Protein AF-A0A2S7PC65-F1 (afdb_monomer)

Nearest PDB structures (foldseek):
  1q41-assembly1_A  TM=9.305E-01  e=4.388E-04  Homo sapiens
  1i09-assembly1_A  TM=9.026E-01  e=1.313E-03  Homo sapiens
  6b8j-assembly1_A  TM=8.352E-01  e=2.339E-03  Homo sapiens
  1j1b-assembly1_B  TM=8.204E-01  e=2.625E-03  Homo sapiens
  6v6l-assembly1_A  TM=7.522E-01  e=7.859E-03  Homo sapiens

Solvent-accessible surface area (backbone atoms only — not comparable to full-atom values): 4759 Å² total; per-residue (Å²): 132,86,79,83,70,58,77,94,56,66,81,70,49,82,78,47,76,48,76,46,83,42,67,40,93,84,81,65,47,78,43,83,44,37,35,34,38,74,43,83,76,45,80,53,97,76,34,40,30,22,42,29,31,36,53,89,81,62,47,79,45,75,50,74,51,55,91,72,62,70,95,76,60,126

Foldseek 3Di:
DDPPDPPVCPPQDAPDKDWDFDADPPPRDTDIWIKGHWDFPDDDPQF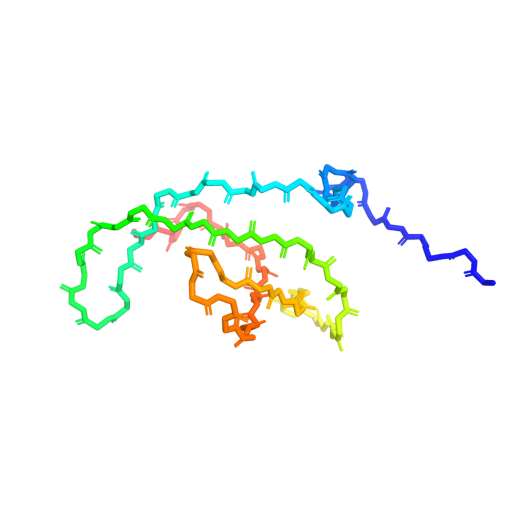TKTWIATPPVRDIDIDGDGDDDPVPDD

Secondary structure (DSSP, 8-state):
------GGGTT--TTPEEEEEEE-TTT--EEEEEEEEEEEEEEETTEEEEEEEEETT--EEEEEE----GGG--

Radius of gyration: 13.65 Å; Cα contacts (8 Å, |Δi|>4): 108; chains: 1; bounding box: 33×40×26 Å

Mean predicted aligned error: 6.79 Å

Structure (mmCIF, N/CA/C/O backbone):
data_AF-A0A2S7PC65-F1
#
_entry.id   AF-A0A2S7PC65-F1
#
loop_
_atom_site.group_PDB
_atom_site.id
_atom_site.type_symbol
_atom_site.label_atom_id
_atom_site.label_alt_id
_atom_site.label_comp_id
_atom_site.label_asym_id
_atom_site.label_entity_id
_atom_site.label_seq_id
_atom_site.pdbx_PDB_ins_code
_atom_site.Cartn_x
_atom_site.Cartn_y
_atom_site.Cartn_z
_atom_site.occupancy
_atom_site.B_iso_or_equiv
_atom_site.auth_seq_id
_atom_site.auth_comp_id
_atom_site.auth_asym_id
_atom_site.auth_atom_id
_atom_site.pdbx_PDB_model_num
ATOM 1 N N . MET A 1 1 ? -2.389 -22.513 -11.977 1.00 37.59 1 MET A N 1
ATOM 2 C CA . MET A 1 1 ? -1.321 -21.551 -12.328 1.00 37.59 1 MET A CA 1
ATOM 3 C C . MET A 1 1 ? -0.788 -20.946 -11.039 1.00 37.59 1 MET A C 1
ATOM 5 O O . MET A 1 1 ? -1.510 -20.202 -10.389 1.00 37.59 1 MET A O 1
ATOM 9 N N . SER A 1 2 ? 0.409 -21.353 -10.613 1.00 45.38 2 SER A N 1
ATOM 10 C CA . SER A 1 2 ? 1.057 -20.840 -9.400 1.00 45.38 2 SER A CA 1
ATOM 11 C C . SER A 1 2 ? 1.410 -19.367 -9.612 1.00 45.38 2 SER A C 1
ATOM 13 O O . SER A 1 2 ? 2.203 -19.046 -10.496 1.00 45.38 2 SER A O 1
ATOM 15 N N . GLN A 1 3 ? 0.787 -18.459 -8.861 1.00 53.16 3 GLN A N 1
ATOM 16 C CA . GLN A 1 3 ? 1.203 -17.061 -8.851 1.00 53.16 3 GLN A CA 1
ATOM 17 C C . GLN A 1 3 ? 2.553 -16.989 -8.131 1.00 53.16 3 GLN A C 1
ATOM 19 O O . GLN A 1 3 ? 2.599 -16.997 -6.902 1.00 53.16 3 GLN A O 1
ATOM 24 N N . ASN A 1 4 ? 3.648 -16.942 -8.896 1.00 49.12 4 ASN A N 1
ATOM 25 C CA . ASN A 1 4 ? 4.983 -16.659 -8.373 1.00 49.12 4 ASN A CA 1
ATOM 26 C C . ASN A 1 4 ? 4.969 -15.267 -7.736 1.00 49.12 4 ASN A C 1
ATOM 28 O O . ASN A 1 4 ? 5.105 -14.245 -8.408 1.00 49.12 4 ASN A O 1
ATOM 32 N N . ARG A 1 5 ? 4.745 -15.230 -6.424 1.00 55.75 5 ARG A N 1
ATOM 33 C CA . ARG A 1 5 ? 4.784 -14.008 -5.637 1.00 55.75 5 ARG A CA 1
ATOM 34 C C . ARG A 1 5 ? 6.256 -13.668 -5.376 1.00 55.75 5 ARG A C 1
ATOM 36 O O . ARG A 1 5 ? 6.950 -14.492 -4.781 1.00 55.75 5 ARG A O 1
ATOM 43 N N . PRO A 1 6 ? 6.756 -12.492 -5.791 1.00 57.84 6 PRO A N 1
ATOM 44 C CA . PRO A 1 6 ? 8.130 -12.106 -5.489 1.00 57.84 6 PRO A CA 1
ATOM 45 C C . PRO A 1 6 ? 8.352 -12.086 -3.968 1.00 57.84 6 PRO A C 1
ATOM 47 O O . PRO A 1 6 ? 7.457 -11.682 -3.223 1.00 57.84 6 PRO A O 1
ATOM 50 N N . ALA A 1 7 ? 9.531 -12.515 -3.505 1.00 56.97 7 ALA A N 1
ATOM 51 C CA . ALA A 1 7 ? 9.831 -12.729 -2.081 1.00 56.97 7 ALA A CA 1
ATOM 52 C C . ALA A 1 7 ? 9.547 -11.501 -1.191 1.00 56.97 7 ALA A C 1
ATOM 54 O O . ALA A 1 7 ? 9.103 -11.659 -0.055 1.00 56.97 7 ALA A O 1
ATOM 55 N N . ALA A 1 8 ? 9.696 -10.288 -1.736 1.00 57.19 8 ALA A N 1
ATOM 56 C CA . ALA A 1 8 ? 9.383 -9.025 -1.061 1.00 57.19 8 ALA A CA 1
ATOM 57 C C . ALA A 1 8 ? 7.892 -8.847 -0.698 1.00 57.19 8 ALA A C 1
ATOM 59 O O . ALA A 1 8 ? 7.558 -7.998 0.120 1.00 57.19 8 ALA A O 1
ATOM 60 N N . PHE A 1 9 ? 6.993 -9.643 -1.284 1.00 60.34 9 PHE A N 1
ATOM 61 C CA . PHE A 1 9 ? 5.544 -9.585 -1.059 1.00 60.34 9 PHE A CA 1
ATOM 62 C C . PHE A 1 9 ? 5.011 -10.815 -0.301 1.00 60.34 9 PHE A C 1
ATOM 64 O O . PHE A 1 9 ? 3.799 -10.986 -0.151 1.00 60.34 9 PHE A O 1
ATOM 71 N N . SER A 1 10 ? 5.900 -11.695 0.170 1.00 57.19 10 SER A N 1
ATOM 72 C CA . SER A 1 10 ? 5.538 -12.921 0.899 1.00 57.19 10 SER A CA 1
ATOM 73 C C . SER A 1 10 ? 4.862 -12.653 2.252 1.00 57.19 10 SER A C 1
ATOM 75 O O . SER A 1 10 ? 4.088 -13.492 2.710 1.00 57.19 10 SER A O 1
ATOM 77 N N . SER A 1 11 ? 5.078 -11.474 2.847 1.00 56.41 11 SER A N 1
ATOM 78 C CA . SER A 1 11 ? 4.468 -11.063 4.119 1.00 56.41 11 SER A CA 1
ATOM 79 C C . SER A 1 11 ? 2.998 -10.651 4.014 1.00 56.41 11 SER A C 1
ATOM 81 O O . SER A 1 11 ? 2.325 -10.577 5.032 1.00 56.41 11 SER A O 1
ATOM 83 N N . LEU A 1 12 ? 2.455 -10.422 2.812 1.00 60.78 12 LEU A N 1
ATOM 84 C CA . LEU A 1 12 ? 1.043 -10.064 2.636 1.00 60.78 12 LEU A CA 1
ATOM 85 C C . LEU A 1 12 ? 0.166 -11.322 2.744 1.00 60.78 12 LEU A C 1
ATOM 87 O O . LEU A 1 12 ? -0.221 -11.928 1.736 1.00 60.78 12 LEU A O 1
ATOM 91 N N . ARG A 1 13 ? -0.108 -11.763 3.975 1.00 62.53 13 ARG A N 1
ATOM 92 C CA . ARG A 1 13 ? -1.053 -12.850 4.250 1.00 62.53 13 ARG A CA 1
ATOM 93 C C . ARG A 1 13 ? -2.484 -12.317 4.176 1.00 62.53 13 ARG A C 1
ATOM 95 O O . ARG A 1 13 ? -2.803 -11.247 4.686 1.00 62.53 13 ARG A O 1
ATOM 102 N N . MET A 1 14 ? -3.361 -13.068 3.513 1.00 63.97 14 MET A N 1
ATOM 103 C CA . MET A 1 14 ? -4.787 -12.742 3.473 1.00 63.97 14 MET A CA 1
ATOM 104 C C . MET A 1 14 ? -5.361 -12.779 4.894 1.00 63.97 14 MET A C 1
ATOM 106 O O . MET A 1 14 ? -5.192 -13.775 5.589 1.00 63.97 14 MET A O 1
ATOM 110 N N . GLY A 1 15 ? -6.035 -11.701 5.305 1.00 69.25 15 GLY A N 1
ATOM 111 C CA . GLY A 1 15 ? -6.675 -11.583 6.622 1.00 69.25 15 GLY A CA 1
ATOM 112 C C . GLY A 1 15 ? -5.848 -10.871 7.698 1.00 69.25 15 GLY A C 1
ATOM 113 O O . GLY A 1 15 ? -6.394 -10.556 8.749 1.00 69.25 15 GLY A O 1
ATOM 114 N N . GLU A 1 16 ? -4.576 -10.558 7.444 1.00 83.19 16 GLU A N 1
ATOM 115 C CA . GLU A 1 16 ? -3.772 -9.745 8.362 1.00 83.19 16 GLU A CA 1
ATOM 116 C C . GLU A 1 16 ? -4.127 -8.254 8.226 1.00 83.19 16 GLU A C 1
ATOM 118 O O . GLU A 1 16 ? -4.276 -7.737 7.112 1.00 83.19 16 GLU A O 1
ATOM 123 N N . VAL A 1 17 ? -4.286 -7.570 9.364 1.00 88.62 17 VAL A N 1
ATOM 124 C CA . VAL A 1 17 ? -4.477 -6.114 9.421 1.00 88.62 17 VAL A CA 1
ATOM 125 C C . VAL A 1 17 ? -3.106 -5.456 9.481 1.00 88.62 17 VAL A C 1
ATOM 127 O O . VAL A 1 17 ? -2.377 -5.614 10.458 1.00 88.62 17 VAL A O 1
ATOM 130 N N . ILE A 1 18 ? -2.781 -4.681 8.455 1.00 90.31 18 ILE A N 1
ATOM 131 C CA . ILE A 1 18 ? -1.549 -3.901 8.380 1.00 90.31 18 ILE A CA 1
ATOM 132 C C . ILE A 1 18 ? -1.831 -2.521 8.961 1.00 90.31 18 ILE A C 1
ATOM 134 O O . ILE A 1 18 ? -2.849 -1.908 8.639 1.00 90.31 18 ILE A O 1
ATOM 138 N N . ARG A 1 19 ? -0.930 -2.042 9.824 1.00 92.62 19 ARG A N 1
ATOM 139 C CA . ARG A 1 19 ? -0.992 -0.708 10.429 1.00 92.62 19 ARG A CA 1
ATOM 140 C C . ARG A 1 19 ? 0.249 0.068 10.029 1.00 92.62 19 ARG A C 1
ATOM 142 O O . ARG A 1 19 ? 1.361 -0.367 10.320 1.00 92.62 19 ARG A O 1
ATOM 149 N N . GLU A 1 20 ? 0.061 1.198 9.368 1.00 91.75 20 GLU A N 1
ATOM 150 C CA . GLU A 1 20 ? 1.157 2.039 8.895 1.00 91.75 20 GLU A CA 1
ATOM 151 C C . GLU A 1 20 ? 0.874 3.503 9.224 1.00 91.75 20 GLU A C 1
ATOM 153 O O . GLU A 1 20 ? -0.243 3.991 9.048 1.00 91.75 20 GLU A O 1
ATOM 158 N N . LYS A 1 21 ? 1.909 4.216 9.675 1.00 95.50 21 LYS A N 1
ATOM 159 C CA . LYS A 1 21 ? 1.883 5.673 9.768 1.00 95.50 21 LYS A CA 1
ATOM 160 C C . LYS A 1 21 ? 2.144 6.237 8.375 1.00 95.50 21 LYS A C 1
ATOM 162 O O . LYS A 1 21 ? 3.212 6.009 7.806 1.00 95.50 21 LYS A O 1
ATOM 167 N N . VAL A 1 22 ? 1.172 6.951 7.828 1.00 94.12 22 VAL A N 1
ATOM 168 C CA . VAL A 1 22 ? 1.204 7.504 6.468 1.00 94.12 22 VAL A CA 1
ATOM 169 C C . VAL A 1 22 ? 1.076 9.018 6.507 1.00 94.12 22 VAL A C 1
ATOM 171 O O . VAL A 1 22 ? 0.627 9.576 7.503 1.00 94.12 22 VAL A O 1
ATOM 174 N N . GLN A 1 23 ? 1.475 9.683 5.428 1.00 95.44 23 GLN A N 1
ATOM 175 C CA . GLN A 1 23 ? 1.286 11.118 5.254 1.00 95.44 23 GLN A CA 1
ATOM 176 C C . GLN A 1 23 ? 0.108 11.366 4.311 1.00 95.44 23 GLN A C 1
ATOM 178 O O . GLN A 1 23 ? 0.023 10.754 3.245 1.00 95.44 23 GLN A O 1
ATOM 183 N N . ASP A 1 24 ? -0.800 12.250 4.708 1.00 94.88 24 ASP A N 1
ATOM 184 C CA . ASP A 1 24 ? -1.907 12.704 3.876 1.00 94.88 24 ASP A CA 1
ATOM 185 C C . ASP A 1 24 ? -1.372 13.545 2.708 1.00 94.88 24 ASP A C 1
ATOM 187 O O . ASP A 1 24 ? -0.637 14.510 2.912 1.00 94.88 24 ASP A O 1
ATOM 191 N N . GLY A 1 25 ? -1.724 13.173 1.475 1.00 91.94 25 GLY A N 1
ATOM 192 C CA . GLY A 1 25 ? -1.215 13.841 0.275 1.00 91.94 25 GLY A CA 1
ATOM 193 C C . GLY A 1 25 ? -1.758 15.257 0.053 1.00 91.94 25 GLY A C 1
ATOM 194 O O . GLY A 1 25 ? -1.190 15.988 -0.753 1.00 91.94 25 GLY A O 1
ATOM 195 N N . VAL A 1 26 ? -2.841 15.642 0.737 1.00 95.12 26 VAL A N 1
ATOM 196 C CA . VAL A 1 26 ? -3.453 16.974 0.635 1.00 95.12 26 VAL A CA 1
ATOM 197 C C . VAL A 1 26 ? -2.997 17.858 1.787 1.00 95.12 26 VAL A C 1
ATOM 199 O O . V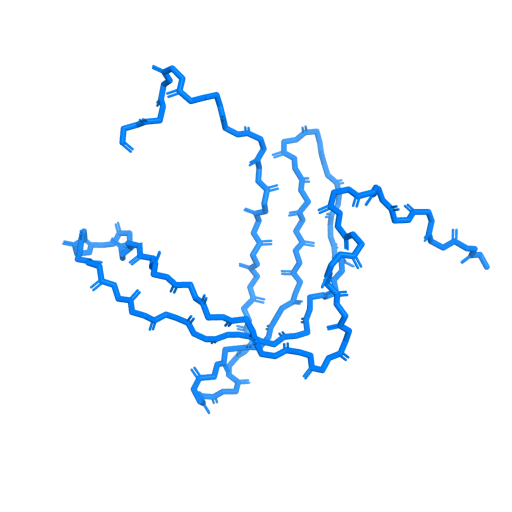AL A 1 26 ? -2.583 18.991 1.556 1.00 95.12 26 VAL A O 1
ATOM 202 N N . THR A 1 27 ? -3.065 17.359 3.024 1.00 96.75 27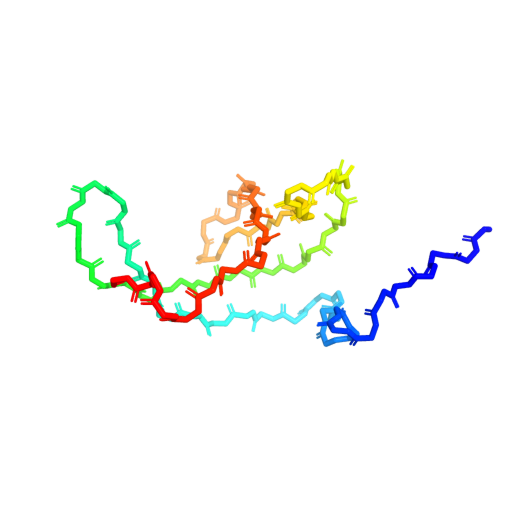 THR A N 1
ATOM 203 C CA . THR A 1 27 ? -2.757 18.179 4.210 1.00 96.75 27 THR A CA 1
ATOM 204 C C . THR A 1 27 ? -1.298 18.094 4.648 1.00 96.75 27 THR A C 1
ATOM 206 O O . THR A 1 27 ? -0.831 18.960 5.382 1.00 96.75 27 THR A O 1
ATOM 209 N N . GLY A 1 28 ? -0.564 17.060 4.230 1.00 94.94 28 GLY A N 1
ATOM 210 C CA . GLY A 1 28 ? 0.806 16.803 4.675 1.00 94.94 28 GLY A CA 1
ATOM 211 C C . GLY A 1 28 ? 0.910 16.266 6.107 1.00 94.94 28 GLY A C 1
ATOM 212 O O . GLY A 1 28 ? 2.018 16.002 6.577 1.00 94.94 28 GLY A O 1
ATOM 213 N N . GLU A 1 29 ? -0.212 16.078 6.801 1.00 97.19 29 GLU A N 1
ATOM 214 C CA . GLU A 1 29 ? -0.240 15.560 8.166 1.00 97.19 29 GLU A CA 1
ATOM 215 C C . GLU A 1 29 ? -0.028 14.048 8.199 1.00 97.19 29 GLU A C 1
ATOM 217 O O . GLU A 1 29 ? -0.465 13.312 7.313 1.00 97.19 29 GLU A O 1
ATOM 222 N N . TYR A 1 30 ? 0.603 13.568 9.267 1.00 96.19 30 TYR A N 1
ATOM 223 C CA . TYR A 1 30 ? 0.743 12.137 9.497 1.00 96.19 30 TYR A CA 1
ATOM 224 C C . TYR A 1 30 ? -0.502 11.560 10.169 1.00 96.19 30 TYR A C 1
ATOM 226 O O . TYR A 1 30 ? -0.990 12.109 11.155 1.00 96.19 30 TYR A O 1
ATOM 234 N N . LYS A 1 31 ? -0.969 10.413 9.676 1.00 95.12 31 LYS A N 1
ATOM 235 C CA . LYS A 1 31 ? -2.129 9.678 10.192 1.00 95.12 31 LYS A CA 1
ATOM 236 C C . LYS A 1 31 ? -1.802 8.191 10.289 1.00 95.12 31 LYS A C 1
ATOM 238 O O . LYS A 1 31 ? -1.031 7.666 9.487 1.00 95.12 31 LYS A O 1
ATOM 243 N N . ASP A 1 32 ? -2.408 7.509 11.251 1.00 95.44 32 ASP A N 1
ATOM 244 C CA . ASP A 1 32 ? -2.357 6.050 11.313 1.00 95.44 32 ASP A CA 1
ATOM 245 C C . ASP A 1 32 ? -3.413 5.467 10.377 1.00 95.44 32 ASP A C 1
ATOM 247 O O . ASP A 1 32 ? -4.598 5.791 10.468 1.00 95.44 32 ASP A O 1
ATOM 251 N N . MET A 1 33 ? -2.984 4.594 9.472 1.00 93.94 33 MET A N 1
ATOM 252 C CA . MET A 1 33 ? -3.849 3.923 8.514 1.00 93.94 33 MET A CA 1
ATOM 253 C C . MET A 1 33 ? -3.835 2.425 8.768 1.00 93.94 33 MET A C 1
ATOM 255 O O . MET A 1 33 ? -2.783 1.819 8.983 1.00 93.94 33 MET A O 1
ATOM 259 N N . GLN A 1 34 ? -5.022 1.825 8.728 1.00 94.88 34 GLN A N 1
ATOM 260 C CA . GLN A 1 34 ? -5.190 0.386 8.840 1.00 94.88 34 GLN A CA 1
ATOM 261 C C . GLN A 1 34 ? -5.864 -0.141 7.586 1.00 94.88 34 GLN A C 1
ATOM 263 O O . GLN A 1 34 ? -6.857 0.418 7.121 1.00 94.88 34 GLN A O 1
ATOM 268 N N . TYR A 1 35 ? -5.331 -1.221 7.037 1.00 93.00 35 TYR A N 1
ATOM 269 C CA . TYR A 1 35 ? -5.911 -1.871 5.873 1.00 93.00 35 TYR A CA 1
ATOM 270 C C . TYR A 1 35 ? -5.674 -3.374 5.917 1.00 93.00 35 TYR A C 1
ATOM 272 O O . TYR A 1 35 ? -4.799 -3.879 6.620 1.00 93.00 35 TYR A O 1
ATOM 280 N N . THR A 1 36 ? -6.497 -4.104 5.179 1.00 87.88 36 THR A N 1
ATOM 281 C CA . THR A 1 36 ? -6.464 -5.567 5.121 1.00 87.88 36 THR A CA 1
ATOM 282 C C . THR A 1 36 ? -6.337 -6.036 3.686 1.00 87.88 36 THR A C 1
ATOM 284 O O . THR A 1 36 ? -6.699 -5.301 2.775 1.00 87.88 36 THR A O 1
ATOM 287 N N . GLN A 1 37 ? -5.919 -7.293 3.504 1.00 72.50 37 GLN A N 1
ATOM 288 C CA . GLN A 1 37 ? -6.080 -8.049 2.255 1.00 72.50 37 GLN A CA 1
ATOM 289 C C . GLN A 1 37 ? -5.579 -7.318 1.001 1.00 72.50 37 GLN A C 1
ATOM 291 O O . GLN A 1 37 ? -6.316 -6.605 0.336 1.00 72.50 37 GLN A O 1
ATOM 296 N N . CYS A 1 38 ? -4.339 -7.562 0.599 1.00 78.06 38 CYS A N 1
ATOM 297 C CA . CYS A 1 38 ? -3.819 -7.021 -0.653 1.00 78.06 38 CYS A CA 1
ATOM 298 C C . CYS A 1 38 ? -3.932 -8.065 -1.779 1.00 78.06 38 CYS A C 1
ATOM 300 O O . CYS A 1 38 ? -3.160 -9.025 -1.811 1.00 78.06 38 CYS A O 1
ATOM 302 N N . LYS A 1 39 ? -4.855 -7.877 -2.732 1.00 88.06 39 LYS A N 1
ATOM 303 C CA . LYS A 1 39 ? -4.899 -8.654 -3.987 1.00 88.06 39 LYS A CA 1
ATOM 304 C C . LYS A 1 39 ? -4.162 -7.894 -5.081 1.00 88.06 39 LYS A C 1
ATOM 306 O O . LYS A 1 39 ? -4.491 -6.744 -5.340 1.00 88.06 39 LYS A O 1
ATOM 311 N N . ILE A 1 40 ? -3.214 -8.528 -5.771 1.00 90.75 40 ILE A N 1
ATOM 312 C CA . ILE A 1 40 ? -2.582 -7.911 -6.948 1.00 90.75 40 ILE A CA 1
ATOM 313 C C . ILE A 1 40 ? -3.630 -7.765 -8.055 1.00 90.75 40 ILE A C 1
ATOM 315 O O . ILE A 1 40 ? -4.241 -8.752 -8.468 1.00 90.75 40 ILE A O 1
ATOM 319 N N . VAL A 1 41 ? -3.814 -6.538 -8.537 1.00 94.62 41 VAL A N 1
ATOM 320 C CA . VAL A 1 41 ? -4.741 -6.202 -9.633 1.00 94.62 41 VAL A CA 1
ATOM 321 C C . VAL A 1 41 ? -4.047 -5.549 -10.826 1.00 94.62 41 VAL A C 1
ATOM 323 O O . VAL A 1 41 ? -4.638 -5.458 -11.895 1.00 94.62 41 VAL A O 1
ATOM 326 N N . GLY A 1 42 ? -2.783 -5.145 -10.684 1.00 94.81 42 GLY A N 1
ATOM 327 C CA . GLY A 1 42 ? -1.991 -4.612 -11.788 1.00 94.81 42 GLY A CA 1
ATOM 328 C C . GLY A 1 42 ? -0.496 -4.793 -11.559 1.00 94.81 42 GLY A C 1
ATOM 329 O O . GLY A 1 42 ? -0.011 -4.657 -10.436 1.00 94.81 42 GLY A O 1
ATOM 330 N N . ASN A 1 43 ? 0.232 -5.090 -12.632 1.00 94.94 43 ASN A N 1
ATOM 331 C CA . ASN A 1 43 ? 1.688 -5.180 -12.641 1.00 94.94 43 ASN A CA 1
ATOM 332 C C . ASN A 1 43 ? 2.214 -4.354 -13.817 1.00 94.94 43 ASN A C 1
ATOM 334 O O . ASN A 1 43 ? 1.802 -4.576 -14.954 1.00 94.94 43 ASN A O 1
ATOM 338 N N . GLY A 1 44 ? 3.082 -3.386 -13.539 1.00 93.62 44 GLY A N 1
ATOM 339 C C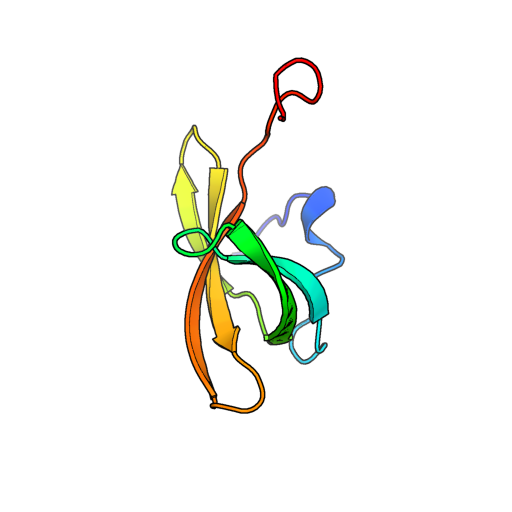A . GLY A 1 44 ? 3.695 -2.537 -14.551 1.00 93.62 44 GLY A CA 1
ATOM 340 C C . GLY A 1 44 ? 5.158 -2.256 -14.234 1.00 93.62 44 GLY A C 1
ATOM 341 O O . GLY A 1 44 ? 5.639 -2.529 -13.136 1.00 93.62 44 GLY A O 1
ATOM 342 N N . SER A 1 45 ? 5.864 -1.652 -15.188 1.00 95.12 45 SER A N 1
ATOM 343 C CA . SER A 1 45 ? 7.285 -1.299 -15.038 1.00 95.12 45 SER A CA 1
ATOM 344 C C . SER A 1 45 ? 7.564 -0.426 -13.810 1.00 95.1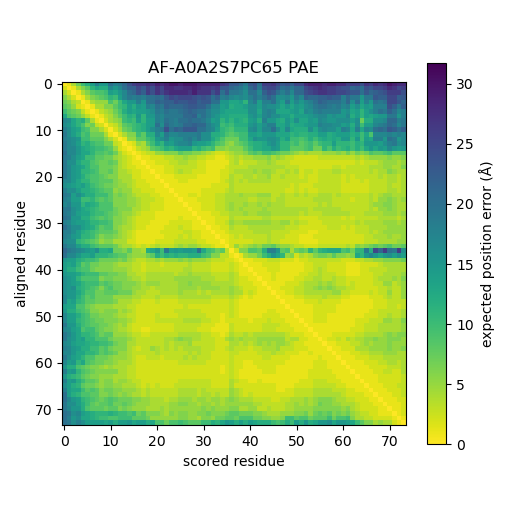2 45 SER A C 1
ATOM 346 O O . SER A 1 45 ? 8.599 -0.566 -13.168 1.00 95.12 45 SER A O 1
ATOM 348 N N . PHE A 1 46 ? 6.618 0.445 -13.453 1.00 93.88 46 PHE A N 1
ATOM 349 C CA . PHE A 1 46 ? 6.732 1.367 -12.322 1.00 93.88 46 PHE A CA 1
ATOM 350 C C . PHE A 1 46 ? 6.211 0.804 -10.993 1.00 93.88 46 PHE A C 1
ATOM 352 O O . PHE A 1 46 ? 6.097 1.560 -10.032 1.00 93.88 46 PHE A O 1
ATOM 359 N N . GLY A 1 47 ? 5.858 -0.482 -10.912 1.00 93.75 47 GLY A N 1
ATOM 360 C CA . GLY A 1 47 ? 5.457 -1.126 -9.661 1.00 93.75 47 GLY A CA 1
ATOM 361 C C . GLY A 1 47 ? 4.177 -1.955 -9.750 1.00 93.75 47 GLY A C 1
ATOM 362 O O . GLY A 1 47 ? 3.662 -2.252 -10.829 1.00 93.75 47 GLY A O 1
ATOM 363 N N . VAL A 1 48 ? 3.658 -2.329 -8.580 1.00 94.31 48 VAL A N 1
ATOM 364 C CA . VAL A 1 48 ? 2.535 -3.266 -8.428 1.00 94.31 48 VAL A CA 1
ATOM 365 C C . VAL A 1 48 ? 1.364 -2.571 -7.742 1.00 94.31 48 VAL A C 1
ATOM 367 O O . VAL A 1 48 ? 1.546 -1.872 -6.745 1.00 94.31 48 VAL A O 1
ATOM 370 N N . VAL A 1 49 ? 0.157 -2.774 -8.270 1.00 94.62 49 VAL A N 1
ATOM 371 C CA . VAL A 1 49 ? -1.090 -2.257 -7.697 1.00 94.62 49 VAL A CA 1
ATOM 372 C C . VAL A 1 49 ? -1.816 -3.377 -6.964 1.00 94.62 49 VAL A C 1
ATOM 374 O O . VAL A 1 49 ? -2.080 -4.441 -7.533 1.00 94.62 49 VAL A O 1
ATOM 377 N N . PHE A 1 50 ? -2.164 -3.109 -5.711 1.00 92.62 50 PHE A N 1
ATOM 378 C CA . PHE A 1 50 ? -2.960 -3.976 -4.861 1.00 92.62 50 PHE A CA 1
ATOM 379 C C . PHE A 1 50 ? -4.338 -3.360 -4.645 1.00 92.62 50 PHE A C 1
ATOM 381 O O . PHE A 1 50 ? -4.433 -2.186 -4.305 1.00 92.62 50 PHE A O 1
ATOM 388 N N . GLN A 1 51 ? -5.392 -4.150 -4.794 1.00 93.19 51 GLN A N 1
ATOM 389 C CA . GLN A 1 51 ? -6.703 -3.835 -4.239 1.00 93.19 51 GLN A CA 1
ATOM 390 C C . GLN A 1 51 ? -6.700 -4.206 -2.755 1.00 93.19 51 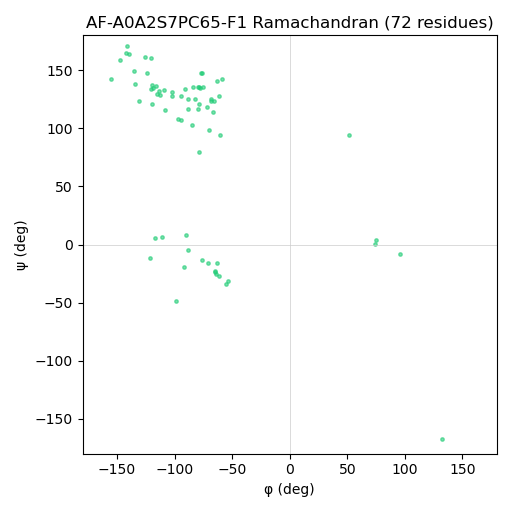GLN A C 1
ATOM 392 O O . GLN A 1 51 ? -6.199 -5.275 -2.400 1.00 93.19 51 GLN A O 1
ATOM 397 N N . THR A 1 52 ? -7.239 -3.326 -1.915 1.00 92.38 52 THR A N 1
ATOM 398 C CA . THR A 1 52 ? -7.260 -3.447 -0.454 1.00 92.38 52 THR A CA 1
ATOM 399 C C . THR A 1 52 ? -8.583 -2.936 0.112 1.00 92.38 52 THR A C 1
ATOM 401 O O . THR A 1 52 ? -9.306 -2.210 -0.571 1.00 92.38 52 THR A O 1
ATOM 404 N N . LYS A 1 53 ? -8.871 -3.262 1.376 1.00 93.38 53 LYS A N 1
ATOM 405 C CA . LYS A 1 53 ? -9.942 -2.615 2.152 1.00 93.38 53 LYS A CA 1
ATOM 406 C C . LYS A 1 53 ? -9.379 -1.812 3.314 1.00 93.38 53 LYS A C 1
ATOM 408 O O . LYS A 1 53 ? -8.542 -2.334 4.055 1.00 93.38 53 LYS A O 1
ATOM 413 N N . LEU A 1 54 ? -9.842 -0.575 3.471 1.00 93.81 54 LEU A N 1
ATOM 414 C CA . LEU A 1 54 ? -9.502 0.287 4.602 1.00 93.81 54 LEU A CA 1
ATOM 415 C C . LEU A 1 54 ? -10.274 -0.140 5.855 1.00 93.81 54 LEU A C 1
ATOM 417 O O . LEU A 1 54 ? -11.405 -0.614 5.779 1.00 93.81 54 LEU A O 1
ATOM 421 N N . HIS A 1 55 ? -9.661 0.033 7.020 1.00 91.56 55 HIS A N 1
ATOM 422 C CA . HIS A 1 55 ? -10.275 -0.224 8.317 1.00 91.56 55 HIS A CA 1
ATOM 423 C C . HIS A 1 55 ? -10.289 1.071 9.147 1.00 91.56 55 HIS A C 1
ATOM 425 O O . HIS A 1 55 ? -9.277 1.773 9.176 1.00 91.56 55 HIS A O 1
ATOM 431 N N . PRO A 1 56 ? -11.388 1.394 9.857 1.00 91.75 56 PRO A N 1
ATOM 432 C CA . PRO A 1 56 ? -12.601 0.589 10.046 1.00 91.75 56 PRO A CA 1
ATOM 433 C C . PRO A 1 56 ? -13.691 0.785 8.980 1.00 91.75 56 PRO A C 1
ATOM 435 O O . PRO A 1 56 ? -14.689 0.076 9.032 1.00 91.75 56 PRO A O 1
ATOM 438 N N . SER A 1 57 ? -13.535 1.717 8.030 1.00 93.44 57 SER A N 1
ATOM 439 C CA . SER A 1 57 ? -14.617 2.090 7.100 1.00 93.44 57 SER A CA 1
ATOM 440 C C . SER A 1 57 ? -15.065 0.962 6.162 1.00 93.44 57 SER A C 1
ATOM 442 O O . SER A 1 57 ? -16.204 0.963 5.704 1.00 93.44 57 SER A O 1
ATOM 444 N N . GLY A 1 58 ? -14.197 -0.011 5.867 1.00 90.75 58 GLY A N 1
ATOM 445 C CA . GLY A 1 58 ? -14.480 -1.101 4.927 1.00 90.75 58 GLY A CA 1
ATOM 446 C C . GLY A 1 58 ? -14.436 -0.681 3.454 1.00 90.75 58 GLY A C 1
ATOM 447 O O . GLY A 1 58 ? -14.714 -1.510 2.576 1.00 90.75 58 GLY A O 1
ATOM 448 N N . GLU A 1 59 ? -14.080 0.579 3.190 1.00 95.06 59 GLU A N 1
ATOM 449 C CA . GLU A 1 59 ? -13.986 1.168 1.857 1.00 95.06 59 GLU A CA 1
ATOM 450 C C . GLU A 1 59 ? -12.914 0.470 1.021 1.00 95.06 59 GLU A C 1
ATOM 452 O O . GLU A 1 59 ? -11.835 0.116 1.510 1.00 95.06 59 GLU A O 1
ATOM 457 N N . ASP A 1 60 ? -13.220 0.277 -0.260 1.00 93.62 60 ASP A N 1
ATOM 458 C CA . ASP A 1 60 ? -12.263 -0.260 -1.218 1.00 93.62 60 ASP A CA 1
ATOM 459 C C . ASP A 1 60 ? -11.236 0.810 -1.598 1.00 93.62 60 ASP A C 1
ATOM 461 O O . ASP A 1 60 ? -11.580 1.952 -1.900 1.00 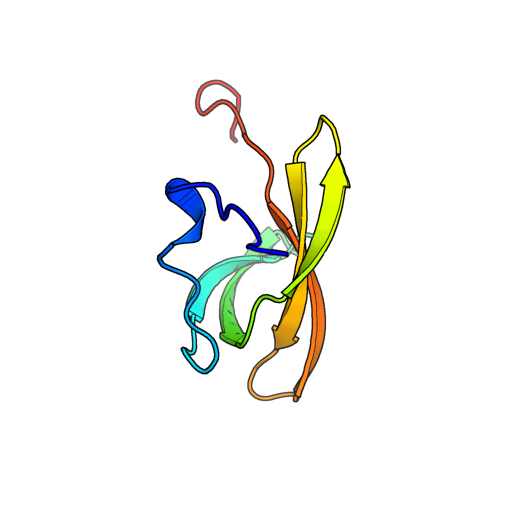93.62 60 ASP A O 1
ATOM 465 N N . ALA A 1 61 ? -9.963 0.422 -1.633 1.00 94.50 61 ALA A N 1
ATOM 466 C CA . ALA A 1 61 ? -8.873 1.288 -2.059 1.00 94.50 61 ALA A CA 1
ATOM 467 C C . ALA A 1 61 ? -7.852 0.530 -2.917 1.00 94.50 61 ALA A C 1
ATOM 469 O O . ALA A 1 61 ? -7.798 -0.704 -2.937 1.00 94.50 61 ALA A O 1
ATOM 470 N N . ALA A 1 62 ? -7.012 1.287 -3.624 1.00 95.50 62 ALA A N 1
ATOM 471 C CA . ALA A 1 62 ? -5.877 0.764 -4.370 1.00 95.50 62 ALA A CA 1
ATOM 472 C C . ALA A 1 62 ? -4.565 1.287 -3.774 1.00 95.50 62 ALA A C 1
ATOM 474 O O . ALA A 1 62 ? -4.387 2.491 -3.610 1.00 95.50 62 ALA A O 1
ATOM 475 N N . ILE A 1 63 ? -3.621 0.389 -3.500 1.0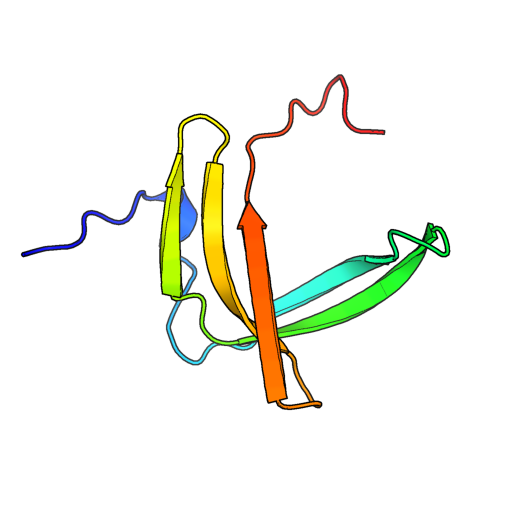0 93.69 63 ILE A N 1
ATOM 476 C CA . ILE A 1 63 ? -2.261 0.735 -3.077 1.00 93.69 63 ILE A CA 1
ATOM 477 C C . ILE A 1 63 ? -1.313 0.421 -4.227 1.00 93.69 63 ILE A C 1
ATOM 479 O O . ILE A 1 63 ? -1.125 -0.741 -4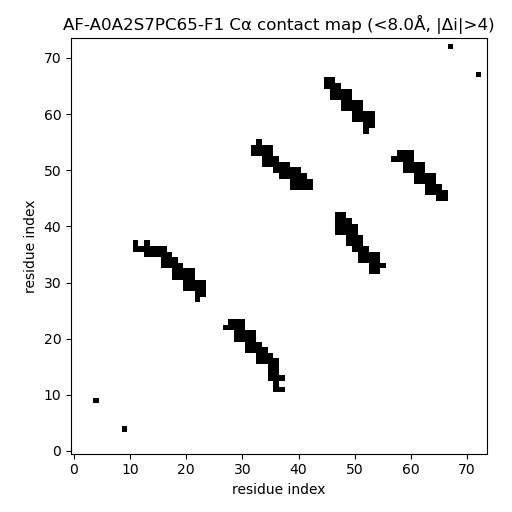.588 1.00 93.69 63 ILE A O 1
ATOM 483 N N . LYS A 1 64 ? -0.668 1.448 -4.784 1.00 94.44 64 LYS A N 1
ATOM 484 C CA . LYS A 1 64 ? 0.414 1.276 -5.756 1.00 94.44 64 LYS A CA 1
ATOM 485 C C . LYS A 1 64 ? 1.753 1.297 -5.028 1.00 94.44 64 LYS A C 1
ATOM 487 O O . LYS A 1 64 ? 2.208 2.349 -4.589 1.00 94.44 64 LYS A O 1
ATOM 492 N N . ARG A 1 65 ? 2.396 0.136 -4.906 1.00 91.31 65 ARG A N 1
ATOM 493 C CA . ARG A 1 65 ? 3.748 0.035 -4.345 1.00 91.31 65 ARG A CA 1
ATOM 494 C C . ARG A 1 65 ? 4.766 0.216 -5.458 1.00 91.31 65 ARG A C 1
ATOM 496 O O . ARG A 1 65 ? 4.744 -0.516 -6.449 1.00 91.31 65 ARG A O 1
ATOM 503 N N . VAL A 1 66 ? 5.662 1.174 -5.267 1.00 93.50 66 VAL A N 1
ATOM 504 C CA . VAL A 1 66 ? 6.726 1.514 -6.212 1.00 93.50 66 VAL A CA 1
ATOM 505 C C . VAL A 1 66 ? 8.076 1.419 -5.512 1.00 93.50 66 VAL A C 1
ATOM 507 O O . VAL A 1 66 ? 8.177 1.678 -4.310 1.00 93.50 66 VAL A O 1
ATOM 510 N N . LEU A 1 67 ? 9.116 1.036 -6.253 1.00 92.25 67 LEU A N 1
ATOM 511 C CA . LEU A 1 67 ? 10.483 1.198 -5.772 1.00 92.25 67 LEU A CA 1
ATOM 512 C C . LEU A 1 67 ? 10.797 2.692 -5.816 1.00 92.25 67 LEU A C 1
ATOM 514 O O . LEU A 1 67 ? 10.768 3.286 -6.889 1.00 92.25 67 LEU A O 1
ATOM 518 N N . GLN A 1 68 ? 11.087 3.281 -4.660 1.00 94.06 68 GLN A N 1
ATOM 519 C CA . GLN A 1 68 ? 11.550 4.659 -4.583 1.00 94.06 68 GLN A CA 1
ATOM 520 C C . GLN A 1 68 ? 12.996 4.687 -4.098 1.00 94.06 68 GLN A C 1
ATOM 522 O O . GLN A 1 68 ? 13.318 4.085 -3.069 1.00 94.06 68 GLN A O 1
ATOM 527 N N . ASP A 1 69 ? 13.860 5.385 -4.834 1.00 94.44 69 ASP A N 1
ATOM 528 C CA . ASP A 1 69 ? 15.254 5.575 -4.437 1.00 94.44 69 ASP A CA 1
ATOM 529 C C . ASP A 1 69 ? 15.309 6.468 -3.192 1.00 94.44 69 ASP A C 1
ATOM 531 O O . ASP A 1 69 ? 14.803 7.592 -3.180 1.00 94.44 69 ASP A O 1
ATOM 535 N N . LYS A 1 70 ? 15.935 5.961 -2.126 1.00 92.62 70 LYS A N 1
ATOM 536 C CA . LYS A 1 70 ? 16.041 6.661 -0.842 1.00 92.62 70 LYS A CA 1
ATOM 537 C C . LYS A 1 70 ? 16.796 7.984 -0.954 1.00 92.62 70 LYS A C 1
ATOM 539 O O . LYS A 1 70 ? 16.515 8.879 -0.171 1.00 92.62 70 LYS A O 1
ATOM 544 N N . ARG A 1 71 ? 17.714 8.124 -1.919 1.00 94.62 71 ARG A N 1
ATOM 545 C CA . ARG A 1 71 ? 18.484 9.363 -2.137 1.00 94.62 71 ARG A CA 1
ATOM 546 C C . ARG A 1 71 ? 17.607 10.537 -2.573 1.00 94.62 71 ARG A C 1
ATOM 548 O O . ARG A 1 71 ? 18.000 11.679 -2.382 1.00 94.62 71 ARG A O 1
ATOM 555 N N . PHE A 1 72 ? 16.442 10.248 -3.150 1.00 93.56 72 PHE A N 1
ATOM 556 C CA . PHE A 1 72 ? 15.506 11.240 -3.686 1.00 93.56 72 PHE A CA 1
ATOM 557 C C . PHE A 1 72 ? 14.155 11.226 -2.960 1.00 93.56 72 PHE A C 1
ATOM 559 O O . PHE A 1 72 ? 13.221 11.909 -3.377 1.00 93.56 72 PHE A O 1
ATOM 566 N N . LYS A 1 73 ? 14.022 10.433 -1.889 1.00 86.19 73 LYS A N 1
ATOM 567 C CA . LYS A 1 73 ? 12.815 10.402 -1.068 1.00 86.19 73 LYS A CA 1
ATOM 568 C C . LYS A 1 73 ? 12.901 11.528 -0.037 1.00 86.19 73 LYS A C 1
ATOM 570 O O . LYS A 1 73 ? 13.657 11.404 0.924 1.00 86.19 73 LYS A O 1
ATOM 575 N N . VAL A 1 74 ? 12.163 12.608 -0.292 1.00 77.62 74 VAL A N 1
ATOM 576 C CA . VAL A 1 74 ? 11.917 13.700 0.665 1.00 77.62 74 VAL A CA 1
ATOM 577 C C . VAL A 1 74 ? 10.970 13.272 1.778 1.00 77.62 74 VAL A C 1
ATOM 579 O O . VAL A 1 74 ? 10.133 12.371 1.523 1.00 77.62 74 VAL A O 1
#

pLDDT: mean 85.02, std 15.44, range [37.59, 97.19]

Sequence (74 aa):
MSQNRPAAFSSLRMGEVIREKVQDGVTGEYKDMQYTQCKIVGNGSFGVVFQTKLHPSGEDAAIKRVLQDKRFKV